Protein AF-A0A6J4QR08-F1 (afdb_monomer)

pLDDT: mean 93.96, std 9.06, range [48.94, 98.38]

Radius of gyration: 10.16 Å; Cα contacts (8 Å, |Δi|>4): 184; chains: 1; bounding box: 28×17×28 Å

Secondary structure (DSSP, 8-state):
-EEEEESS-EEEEEESS-EEEEEES--EEEEE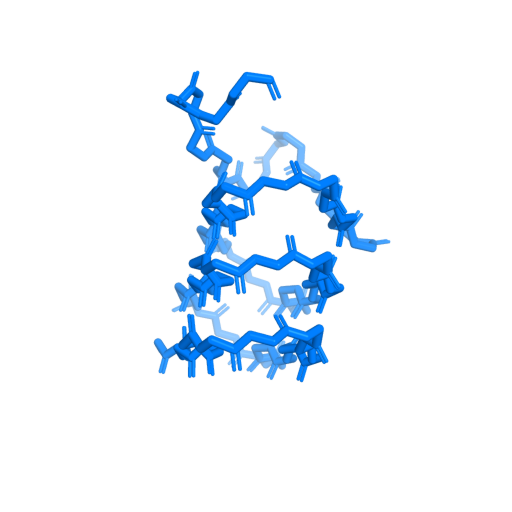ES--EEEEEES--EESS--TTT-EE-TT--

Organism: NCBI:txid349277

Structure (mmCIF, N/CA/C/O backbone):
data_AF-A0A6J4QR08-F1
#
_entry.id   AF-A0A6J4QR08-F1
#
loop_
_atom_site.group_PDB
_atom_site.id
_atom_site.type_symbol
_atom_site.label_atom_id
_atom_site.label_alt_id
_atom_site.label_comp_id
_atom_site.label_asym_id
_atom_site.label_entity_id
_atom_site.label_seq_id
_atom_site.pdbx_PDB_ins_code
_atom_site.Cartn_x
_atom_site.Cartn_y
_atom_site.Cartn_z
_atom_site.occupancy
_atom_site.B_iso_or_equiv
_atom_site.auth_seq_id
_atom_site.auth_comp_id
_atom_site.auth_asym_id
_atom_site.auth_atom_id
_atom_site.pdbx_PDB_model_num
ATOM 1 N N . MET A 1 1 ? -7.972 -9.330 -0.060 1.00 90.38 1 MET A N 1
ATOM 2 C CA . MET A 1 1 ? -6.577 -9.472 -0.564 1.00 90.38 1 MET A CA 1
ATOM 3 C C . MET A 1 1 ? -6.573 -9.154 -2.042 1.00 90.38 1 MET A C 1
ATOM 5 O O . MET A 1 1 ? -7.311 -9.794 -2.782 1.00 90.38 1 MET A O 1
ATOM 9 N N . LEU A 1 2 ? -5.763 -8.180 -2.439 1.00 94.69 2 LEU A N 1
ATOM 10 C CA . LEU A 1 2 ? -5.579 -7.694 -3.797 1.00 94.69 2 LEU A CA 1
ATOM 11 C C . LEU A 1 2 ? -4.074 -7.695 -4.124 1.00 94.69 2 LEU A C 1
ATOM 13 O O . LEU A 1 2 ? -3.256 -7.395 -3.254 1.00 94.69 2 LEU A O 1
ATOM 17 N N . ASP A 1 3 ? -3.724 -8.039 -5.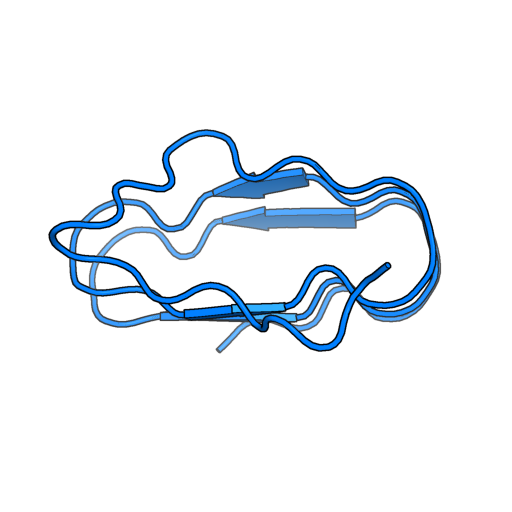362 1.00 96.50 3 ASP A N 1
ATOM 18 C CA . ASP A 1 3 ? -2.347 -8.207 -5.851 1.00 96.50 3 ASP A CA 1
ATOM 19 C C . ASP A 1 3 ? -2.228 -7.501 -7.212 1.00 96.50 3 ASP A C 1
ATOM 21 O O . ASP A 1 3 ? -2.969 -7.854 -8.132 1.00 96.50 3 ASP A O 1
ATOM 25 N N . GLY A 1 4 ? -1.376 -6.476 -7.305 1.00 95.06 4 GLY A N 1
ATOM 26 C CA . GLY A 1 4 ? -1.136 -5.677 -8.515 1.00 95.06 4 GLY A CA 1
ATOM 27 C C . GLY A 1 4 ? -0.239 -6.411 -9.508 1.00 95.06 4 GLY A C 1
ATOM 28 O O . GLY A 1 4 ? -0.599 -6.622 -10.665 1.00 95.06 4 GLY A O 1
ATOM 29 N N . GLY A 1 5 ? 0.866 -6.969 -9.013 1.00 95.25 5 GLY A N 1
ATOM 30 C CA . GLY A 1 5 ? 1.729 -7.840 -9.795 1.00 95.25 5 GLY A CA 1
ATOM 31 C C . GLY A 1 5 ? 2.918 -7.094 -10.382 1.00 95.25 5 GLY A C 1
ATOM 32 O O . GLY A 1 5 ? 3.912 -6.880 -9.700 1.00 95.25 5 GLY A O 1
ATOM 33 N N . ARG A 1 6 ? 2.904 -6.836 -11.686 1.00 95.81 6 ARG A N 1
ATOM 34 C CA . ARG A 1 6 ? 3.978 -6.088 -12.352 1.00 95.81 6 ARG A CA 1
ATOM 35 C C . ARG A 1 6 ? 3.366 -4.902 -13.068 1.00 95.81 6 ARG A C 1
ATOM 37 O O . ARG A 1 6 ? 2.471 -5.100 -13.887 1.00 95.81 6 ARG A O 1
ATOM 44 N N . GLY A 1 7 ? 3.987 -3.742 -12.922 1.00 96.12 7 GLY A N 1
ATOM 45 C CA . GLY A 1 7 ? 3.554 -2.505 -13.551 1.00 96.12 7 GLY A CA 1
ATOM 46 C C . GLY A 1 7 ? 3.090 -1.494 -12.514 1.00 96.12 7 GLY A C 1
ATO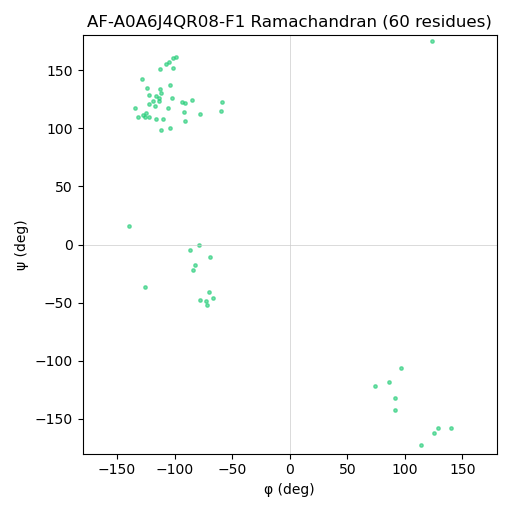M 47 O O . GLY A 1 7 ? 3.302 -1.662 -11.330 1.00 96.12 7 GLY A O 1
ATOM 48 N N . ALA A 1 8 ? 2.523 -0.389 -12.986 1.00 97.75 8 ALA A N 1
ATOM 49 C CA . ALA A 1 8 ? 1.949 0.615 -12.102 1.00 97.75 8 ALA A CA 1
ATOM 50 C C . ALA A 1 8 ? 0.468 0.298 -11.880 1.00 97.75 8 ALA A C 1
ATOM 52 O O . ALA A 1 8 ? -0.349 0.517 -12.783 1.00 97.75 8 ALA A O 1
ATOM 53 N N . ASP A 1 9 ? 0.129 -0.190 -10.694 1.00 98.25 9 ASP A N 1
ATOM 54 C CA . ASP A 1 9 ? -1.198 -0.680 -10.362 1.00 98.25 9 ASP A CA 1
ATOM 55 C C . ASP A 1 9 ? -1.992 0.284 -9.473 1.00 98.25 9 ASP A C 1
ATOM 57 O O . ASP A 1 9 ? -1.476 1.159 -8.771 1.00 98.25 9 ASP A O 1
ATOM 61 N N . ARG A 1 10 ? -3.318 0.137 -9.536 1.00 98.12 10 ARG A N 1
ATOM 62 C CA . ARG A 1 10 ? -4.276 0.837 -8.673 1.00 98.12 10 ARG A CA 1
ATOM 63 C C . ARG A 1 10 ? -5.117 -0.188 -7.934 1.00 98.12 10 ARG A C 1
ATOM 65 O O . ARG A 1 10 ? -5.961 -0.845 -8.541 1.00 98.12 10 ARG A O 1
ATOM 72 N N . LEU A 1 11 ? -4.903 -0.300 -6.630 1.00 98.12 11 LEU A N 1
ATOM 73 C CA . LEU A 1 11 ? -5.546 -1.287 -5.766 1.00 98.12 11 LEU A CA 1
ATOM 74 C C . LEU A 1 11 ? -6.502 -0.573 -4.803 1.00 98.12 11 LEU A C 1
ATOM 76 O O . LEU A 1 11 ? -6.111 0.397 -4.161 1.00 98.12 11 LEU A O 1
ATOM 80 N N . ASN A 1 12 ? -7.749 -1.046 -4.710 1.00 98.12 12 ASN A N 1
ATOM 81 C CA . ASN A 1 12 ? -8.779 -0.495 -3.823 1.00 98.12 12 ASN A CA 1
ATOM 82 C C . ASN A 1 12 ? -9.460 -1.628 -3.039 1.00 98.12 12 ASN A C 1
ATOM 84 O O . ASN A 1 12 ? -10.180 -2.424 -3.644 1.00 98.12 12 ASN A O 1
ATOM 88 N N . GLY A 1 13 ? -9.202 -1.709 -1.731 1.00 97.19 13 GLY A N 1
ATOM 89 C CA . GLY A 1 13 ? -9.739 -2.736 -0.829 1.00 97.19 13 GLY A CA 1
ATOM 90 C C . GLY A 1 13 ? -11.237 -2.576 -0.569 1.00 97.19 13 GLY A C 1
ATOM 91 O O . GLY A 1 13 ? -12.005 -3.531 -0.677 1.00 97.19 13 GLY A O 1
ATOM 92 N N . GLY A 1 14 ? -11.690 -1.338 -0.382 1.00 97.56 14 GLY A N 1
ATOM 93 C CA . GLY A 1 14 ? -13.096 -1.030 -0.172 1.00 97.56 14 GLY A CA 1
ATOM 94 C C . GLY A 1 14 ? -13.475 -1.159 1.297 1.00 97.56 14 GLY A C 1
ATOM 95 O O . GLY A 1 14 ? -13.021 -0.375 2.116 1.00 97.56 14 GLY A O 1
ATOM 96 N N . ALA A 1 15 ? -14.397 -2.056 1.635 1.00 97.19 15 ALA A N 1
ATOM 97 C CA . ALA A 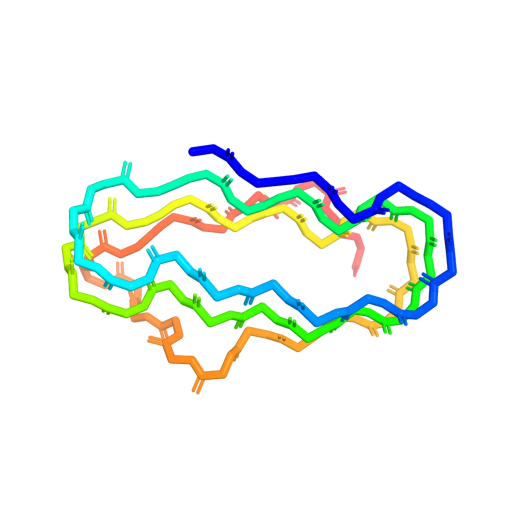1 15 ? -14.815 -2.243 3.021 1.00 97.19 15 ALA A CA 1
ATOM 98 C C . ALA A 1 15 ? -14.372 -3.608 3.537 1.00 97.19 15 ALA A C 1
ATOM 100 O O . ALA A 1 15 ? -14.658 -4.624 2.905 1.00 97.19 15 ALA A O 1
ATOM 101 N N . GLY A 1 16 ? -13.798 -3.636 4.737 1.00 96.50 16 GLY A N 1
ATOM 102 C CA . GLY A 1 16 ? -13.332 -4.849 5.388 1.00 96.50 16 GLY A CA 1
ATOM 103 C C . GLY A 1 16 ? -11.867 -4.747 5.780 1.00 96.50 16 GLY A C 1
ATOM 104 O O . GLY A 1 16 ? -11.322 -3.663 5.908 1.00 96.50 16 GLY A O 1
ATOM 105 N N . ASN A 1 17 ? -11.264 -5.904 6.034 1.00 97.75 17 ASN A N 1
ATOM 106 C CA . ASN A 1 17 ? -9.852 -5.990 6.373 1.00 97.75 17 ASN A CA 1
ATOM 107 C C . ASN A 1 17 ? -9.118 -6.495 5.137 1.00 97.75 17 ASN A C 1
ATOM 109 O O . ASN A 1 17 ? -9.129 -7.704 4.855 1.00 97.75 17 ASN A O 1
ATOM 113 N N . ASP A 1 18 ? -8.493 -5.594 4.399 1.00 98.19 18 ASP A N 1
ATOM 114 C CA . ASP A 1 18 ? -7.839 -5.921 3.150 1.00 98.19 18 ASP A CA 1
ATOM 115 C C . ASP A 1 18 ? -6.332 -6.103 3.287 1.00 98.19 18 ASP A C 1
ATOM 117 O O . ASP A 1 18 ? -5.672 -5.746 4.259 1.00 98.19 18 ASP A O 1
ATOM 121 N N . ARG A 1 19 ? -5.776 -6.769 2.277 1.00 97.88 19 ARG A N 1
ATOM 122 C CA . ARG A 1 19 ? -4.332 -6.912 2.089 1.00 97.88 19 ARG A CA 1
ATOM 123 C C . ARG A 1 19 ? -4.033 -6.464 0.679 1.00 97.88 19 ARG A C 1
ATOM 125 O O . ARG A 1 19 ? -4.463 -7.152 -0.243 1.00 97.88 19 ARG A O 1
ATOM 132 N N . LEU A 1 20 ? -3.356 -5.342 0.526 1.00 97.94 20 LEU A N 1
ATOM 133 C CA . LEU A 1 20 ? -3.012 -4.746 -0.753 1.00 97.94 20 LEU A CA 1
ATOM 134 C C . LEU A 1 20 ? -1.524 -4.982 -1.004 1.00 97.94 20 LEU A C 1
ATOM 136 O O . LEU A 1 20 ? -0.691 -4.526 -0.222 1.00 97.94 20 LEU A O 1
ATOM 140 N N . LEU A 1 21 ? -1.205 -5.721 -2.066 1.00 97.31 21 LEU A N 1
ATOM 141 C CA . LEU A 1 21 ? 0.160 -6.029 -2.489 1.00 97.31 21 LEU A CA 1
ATOM 142 C C . LEU A 1 21 ? 0.414 -5.394 -3.863 1.00 97.31 21 LEU A C 1
ATOM 144 O O . LEU A 1 21 ? -0.144 -5.874 -4.846 1.00 97.31 21 LEU A O 1
ATOM 148 N N . GLY A 1 22 ? 1.224 -4.338 -3.933 1.00 96.00 22 GLY A N 1
ATOM 149 C CA . GLY A 1 22 ? 1.595 -3.666 -5.187 1.00 96.00 22 GLY A CA 1
ATOM 150 C C . GLY A 1 22 ? 2.549 -4.509 -6.040 1.00 96.00 22 GLY A C 1
ATOM 151 O O . GLY A 1 22 ? 2.202 -4.910 -7.148 1.00 96.00 22 GLY A O 1
ATOM 152 N N . LYS A 1 23 ? 3.643 -4.964 -5.415 1.00 95.25 23 LYS A N 1
ATOM 153 C CA . LYS A 1 23 ? 4.758 -5.732 -5.996 1.00 95.25 23 LYS A CA 1
ATOM 154 C C . LYS A 1 23 ? 5.680 -4.874 -6.862 1.00 95.25 23 LYS A C 1
ATOM 156 O O . LYS A 1 23 ? 6.355 -4.029 -6.297 1.00 95.25 23 LYS A O 1
ATOM 161 N N . ASP A 1 24 ? 5.884 -5.183 -8.140 1.00 95.50 24 ASP A N 1
ATOM 162 C CA . ASP A 1 24 ? 6.904 -4.500 -8.942 1.00 95.50 24 ASP A CA 1
ATOM 163 C C . ASP A 1 24 ? 6.277 -3.297 -9.651 1.00 95.50 24 ASP A C 1
ATOM 165 O O . ASP A 1 24 ? 5.534 -3.499 -10.608 1.00 95.50 24 ASP A O 1
ATOM 169 N N . GLY A 1 25 ? 6.673 -2.071 -9.314 1.00 95.75 25 GLY A N 1
ATOM 170 C CA . GLY A 1 25 ? 6.285 -0.869 -10.047 1.00 95.75 25 GLY A CA 1
ATOM 171 C C . GLY A 1 25 ? 5.970 0.324 -9.153 1.00 95.75 25 GLY A C 1
ATOM 172 O O . GLY A 1 25 ? 6.518 0.472 -8.075 1.00 95.75 25 GLY A O 1
ATOM 173 N N . THR A 1 26 ? 5.192 1.271 -9.669 1.00 96.50 26 THR A N 1
ATOM 174 C CA . THR A 1 26 ? 4.795 2.479 -8.927 1.00 96.50 26 THR A CA 1
ATOM 175 C C . THR A 1 26 ? 3.309 2.376 -8.668 1.00 96.50 26 THR A C 1
ATOM 177 O O . THR A 1 26 ? 2.506 2.702 -9.549 1.00 96.50 26 THR A O 1
ATOM 180 N N . ASP A 1 27 ? 2.953 1.936 -7.471 1.00 97.50 27 ASP A N 1
ATOM 181 C CA . ASP A 1 27 ? 1.586 1.555 -7.155 1.00 97.50 27 ASP A CA 1
ATOM 182 C C . ASP A 1 27 ? 0.838 2.628 -6.368 1.00 97.50 27 ASP A C 1
ATOM 184 O O . ASP A 1 27 ? 1.396 3.438 -5.623 1.00 97.50 27 ASP A O 1
ATOM 188 N N . THR A 1 28 ? -0.482 2.647 -6.537 1.00 98.00 28 THR A N 1
ATOM 189 C CA . THR A 1 28 ? -1.404 3.431 -5.712 1.00 98.00 28 THR A CA 1
ATOM 190 C C . THR A 1 28 ? -2.346 2.486 -4.982 1.00 98.00 28 THR A C 1
ATOM 192 O O . THR A 1 28 ? -3.111 1.752 -5.610 1.00 98.00 28 THR A O 1
ATOM 195 N N . LEU A 1 29 ? -2.308 2.522 -3.655 1.00 98.06 29 LEU A N 1
ATOM 196 C CA . LEU A 1 29 ? -3.042 1.620 -2.776 1.00 98.06 29 LEU A CA 1
ATOM 197 C C . LEU A 1 29 ? -4.067 2.412 -1.952 1.00 98.06 29 LEU A C 1
ATOM 199 O O . LEU A 1 29 ? -3.706 3.380 -1.284 1.00 98.06 29 LEU A O 1
ATOM 203 N N . THR A 1 30 ? -5.325 1.983 -1.961 1.00 98.38 30 THR A N 1
ATOM 204 C CA . THR A 1 30 ? -6.418 2.546 -1.154 1.00 98.38 30 THR A CA 1
ATOM 205 C C . THR A 1 30 ? -7.052 1.426 -0.336 1.00 98.38 30 THR A C 1
ATOM 207 O O . THR A 1 30 ? -7.635 0.512 -0.917 1.00 98.38 30 THR A O 1
ATOM 210 N N . GLY A 1 31 ? -6.920 1.459 0.986 1.00 97.44 31 GLY A N 1
ATOM 211 C CA . GLY A 1 31 ? -7.449 0.419 1.877 1.00 97.44 31 GLY A CA 1
ATOM 212 C C . GLY A 1 31 ? -8.968 0.496 1.992 1.00 97.44 31 GLY A C 1
ATOM 213 O O . GLY A 1 31 ? -9.678 -0.461 1.690 1.00 97.44 31 GLY A O 1
ATOM 214 N N . GLY A 1 32 ? -9.464 1.704 2.244 1.00 97.62 32 GLY A N 1
ATOM 215 C CA . GLY A 1 32 ? -10.860 2.012 2.471 1.00 97.62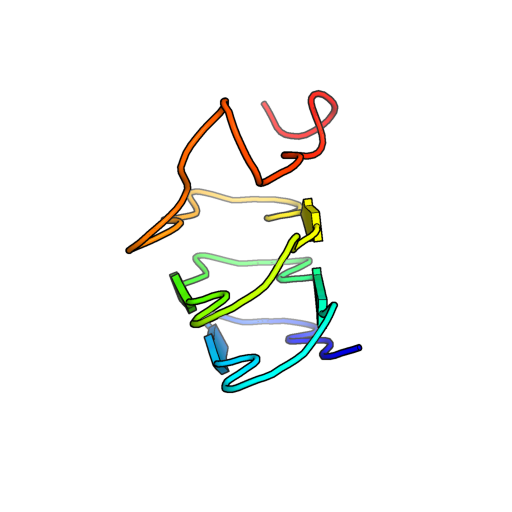 32 GLY A CA 1
ATOM 216 C C . GLY A 1 32 ? -11.221 1.939 3.953 1.00 97.62 32 GLY A C 1
ATOM 217 O O . GLY A 1 32 ? -10.612 2.595 4.793 1.00 97.62 32 GLY A O 1
ATOM 218 N N . THR A 1 33 ? -12.316 1.260 4.286 1.00 97.06 33 THR A N 1
ATOM 219 C CA . THR A 1 33 ? -12.800 1.178 5.668 1.00 97.06 33 THR A CA 1
ATOM 220 C C . THR A 1 33 ? -12.444 -0.156 6.294 1.00 97.06 33 THR A C 1
ATOM 222 O O . THR A 1 33 ? -12.932 -1.181 5.833 1.00 97.06 33 THR A O 1
ATOM 225 N N . GLY A 1 34 ? -11.791 -0.106 7.447 1.00 96.75 34 GLY A N 1
ATOM 226 C CA . GLY A 1 34 ? -11.409 -1.277 8.229 1.00 96.75 34 GLY A CA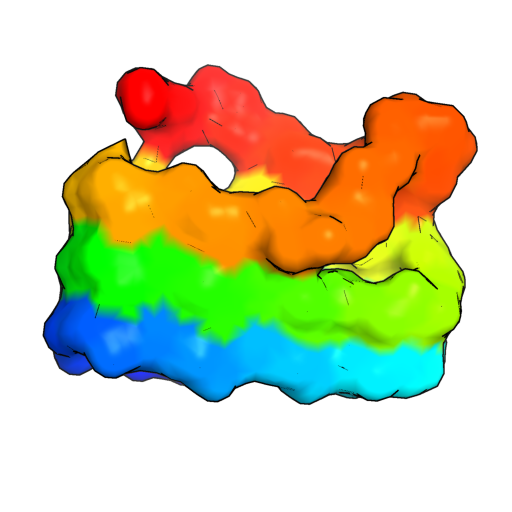 1
ATOM 227 C C . GLY A 1 34 ? -9.899 -1.263 8.457 1.00 96.75 34 GLY A C 1
ATOM 228 O O . GLY A 1 34 ? -9.246 -0.315 8.044 1.00 96.75 34 GLY A O 1
ATOM 229 N N . PRO A 1 35 ? -9.359 -2.204 9.241 1.00 97.88 35 PRO A N 1
ATOM 230 C CA . PRO A 1 35 ? -7.921 -2.350 9.408 1.00 97.88 35 PRO A CA 1
ATOM 231 C C . PRO A 1 35 ? -7.302 -3.056 8.199 1.00 97.88 35 PRO A C 1
ATOM 233 O O . PRO A 1 35 ? -7.497 -4.265 8.011 1.00 97.88 35 PRO A O 1
ATOM 236 N N . ASP A 1 36 ? -6.505 -2.315 7.436 1.00 98.19 36 ASP A N 1
ATOM 237 C CA . ASP A 1 36 ? -5.900 -2.791 6.196 1.00 98.19 36 ASP A CA 1
ATOM 238 C C . ASP A 1 36 ? -4.395 -3.045 6.327 1.00 98.19 36 ASP A C 1
ATOM 240 O O . ASP A 1 36 ? -3.689 -2.486 7.172 1.00 98.19 36 ASP A O 1
ATOM 244 N N . PHE A 1 37 ? -3.878 -3.917 5.466 1.00 97.62 37 PHE A N 1
ATOM 245 C CA . PHE A 1 37 ? -2.449 -4.166 5.313 1.00 97.62 37 PHE A CA 1
ATOM 246 C C . PHE A 1 37 ? -1.967 -3.707 3.938 1.00 97.62 37 PHE A C 1
ATOM 248 O O . PHE A 1 37 ? -2.464 -4.178 2.914 1.00 97.62 37 PHE A O 1
ATOM 255 N N . PHE A 1 38 ? -0.941 -2.862 3.915 1.00 97.44 38 PHE A N 1
ATOM 256 C CA . PHE A 1 38 ? -0.334 -2.318 2.704 1.00 97.44 38 PHE A CA 1
ATOM 257 C C . PHE A 1 38 ? 1.096 -2.838 2.529 1.00 97.44 38 PHE A C 1
ATOM 259 O O . PHE A 1 38 ? 1.944 -2.604 3.387 1.00 97.44 38 PHE A O 1
ATOM 266 N N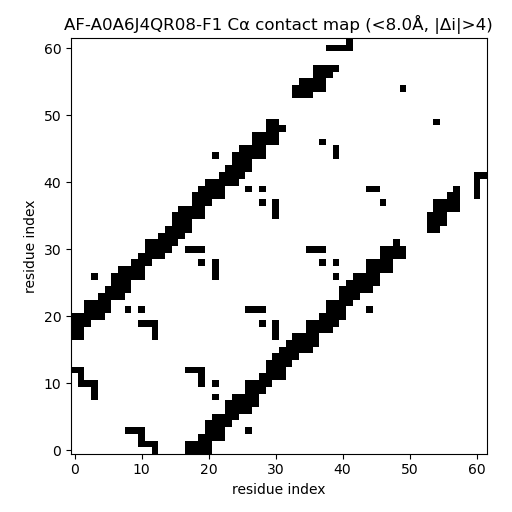 . SER A 1 39 ? 1.399 -3.467 1.395 1.00 96.50 39 SER A N 1
ATOM 267 C CA . SER A 1 39 ? 2.769 -3.742 0.944 1.00 96.50 39 SER A CA 1
ATOM 268 C C . SER A 1 39 ? 2.931 -3.181 -0.464 1.00 96.50 39 SER A C 1
ATOM 270 O O . SER A 1 39 ? 2.304 -3.668 -1.402 1.00 96.50 39 SER A O 1
ATOM 272 N N . GLY A 1 40 ? 3.723 -2.113 -0.589 1.00 94.00 40 GLY A N 1
ATOM 273 C CA . GLY A 1 40 ? 4.007 -1.469 -1.876 1.00 94.00 40 GLY A CA 1
ATOM 274 C C . GLY A 1 40 ? 4.815 -2.382 -2.793 1.00 94.00 40 GLY A C 1
ATOM 275 O O . GLY A 1 40 ? 4.404 -2.665 -3.905 1.00 94.00 40 GLY A O 1
ATOM 276 N N . GLY A 1 41 ? 5.861 -3.002 -2.250 1.00 94.25 41 GLY A N 1
ATOM 277 C CA . GLY A 1 41 ? 6.801 -3.805 -3.016 1.00 94.25 41 GLY A CA 1
ATOM 278 C C . GLY A 1 41 ? 7.982 -2.963 -3.494 1.00 94.25 41 GLY A C 1
ATOM 279 O O . GLY A 1 41 ? 8.525 -2.160 -2.736 1.00 94.25 41 GLY A O 1
ATOM 280 N N . ALA A 1 42 ? 8.456 -3.231 -4.706 1.00 93.44 42 ALA A N 1
ATOM 281 C CA . ALA A 1 42 ? 9.592 -2.560 -5.309 1.00 93.44 42 ALA A CA 1
ATOM 282 C C . ALA A 1 42 ? 9.134 -1.379 -6.167 1.0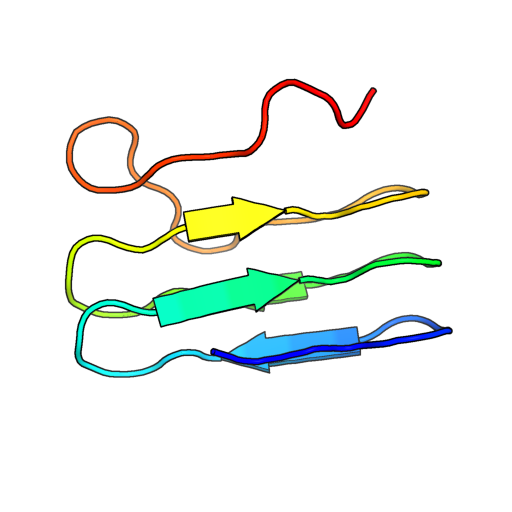0 93.44 42 ALA A C 1
ATOM 284 O O . ALA A 1 42 ? 8.472 -1.571 -7.178 1.00 93.44 42 ALA A O 1
ATOM 285 N N . GLY A 1 43 ? 9.630 -0.188 -5.843 1.00 92.69 43 GLY A N 1
ATOM 286 C CA . GLY A 1 43 ? 9.375 1.041 -6.583 1.00 92.69 43 GLY A CA 1
ATOM 287 C C . GLY A 1 43 ? 8.912 2.143 -5.642 1.00 92.69 43 GLY A C 1
ATOM 288 O O . GLY A 1 43 ? 9.258 2.131 -4.465 1.00 92.69 43 GLY A O 1
ATOM 289 N N . VAL A 1 44 ? 8.230 3.153 -6.178 1.00 94.38 44 VAL A N 1
ATOM 290 C CA . VAL A 1 44 ? 7.754 4.293 -5.383 1.00 94.38 44 VAL A CA 1
ATOM 291 C C . VAL A 1 44 ? 6.245 4.211 -5.292 1.00 94.38 44 VAL A C 1
ATOM 293 O O . VAL A 1 44 ? 5.558 4.500 -6.267 1.00 94.38 44 VAL A O 1
ATOM 296 N N . ASP A 1 45 ? 5.747 3.869 -4.110 1.00 95.19 45 ASP A N 1
ATOM 297 C CA . ASP A 1 45 ? 4.331 3.574 -3.909 1.00 95.19 45 ASP A CA 1
ATOM 298 C C . ASP A 1 45 ? 3.650 4.613 -3.030 1.00 95.19 45 ASP A C 1
ATOM 300 O O . ASP A 1 45 ? 4.246 5.209 -2.126 1.00 95.19 45 ASP A O 1
ATOM 304 N N . VAL A 1 46 ? 2.355 4.798 -3.262 1.00 95.81 46 VAL A N 1
ATOM 305 C CA . VAL A 1 46 ? 1.517 5.722 -2.503 1.00 95.81 46 VAL A CA 1
ATOM 306 C C . VAL A 1 46 ? 0.350 4.962 -1.891 1.00 95.81 46 VAL A C 1
ATOM 308 O O . VAL A 1 46 ? -0.480 4.411 -2.607 1.00 95.81 46 VAL A O 1
ATOM 311 N N . ALA A 1 47 ? 0.243 4.994 -0.563 1.00 95.50 47 ALA A N 1
ATOM 312 C CA . ALA A 1 47 ? -0.991 4.646 0.133 1.00 95.50 47 ALA A CA 1
ATOM 313 C C . ALA A 1 47 ? -1.827 5.921 0.317 1.00 95.50 47 ALA A C 1
ATOM 315 O O . ALA A 1 47 ? -1.340 6.900 0.883 1.00 95.50 47 ALA A O 1
ATOM 316 N N . THR A 1 48 ? -3.054 5.947 -0.201 1.00 97.31 48 THR A N 1
ATOM 317 C CA . THR A 1 48 ? -3.859 7.179 -0.287 1.00 97.31 48 THR A CA 1
ATOM 318 C C . THR A 1 48 ? -4.625 7.517 0.987 1.00 97.31 48 THR A C 1
ATOM 320 O O . THR A 1 48 ? -5.015 8.667 1.168 1.00 97.31 48 THR A O 1
ATOM 323 N N . ASP A 1 49 ? -4.867 6.529 1.842 1.00 96.62 49 ASP A N 1
ATOM 324 C CA . ASP A 1 49 ? -5.726 6.628 3.026 1.00 96.62 49 ASP A CA 1
ATOM 325 C C . ASP A 1 49 ? -5.159 5.901 4.254 1.00 96.62 49 ASP A C 1
ATOM 327 O O . ASP A 1 49 ? -5.878 5.711 5.226 1.00 96.62 49 ASP A O 1
ATOM 331 N N . TYR A 1 50 ? -3.865 5.561 4.237 1.00 96.12 50 TYR A N 1
ATOM 332 C CA . TYR A 1 50 ? -3.194 4.890 5.351 1.00 96.12 50 TYR A CA 1
ATOM 333 C C . TYR A 1 50 ? -3.279 5.707 6.646 1.00 96.12 50 TYR A C 1
ATOM 335 O O . TYR A 1 50 ? -2.761 6.832 6.713 1.00 96.12 50 TYR A O 1
ATOM 343 N N . THR A 1 51 ? -3.836 5.110 7.700 1.00 95.12 51 THR A N 1
ATOM 344 C CA . THR A 1 51 ? -3.788 5.659 9.058 1.00 95.12 51 THR A CA 1
ATOM 345 C C . THR A 1 51 ? -3.067 4.706 10.021 1.00 95.12 51 THR A C 1
ATOM 347 O O . THR A 1 51 ? -3.467 3.558 10.191 1.00 95.12 51 THR A O 1
ATOM 350 N N . PRO A 1 52 ? -2.000 5.143 10.716 1.00 93.06 52 PRO A N 1
ATOM 351 C CA . PRO A 1 52 ? -1.187 4.252 11.554 1.00 93.06 52 PRO A CA 1
ATOM 352 C C . PRO A 1 52 ? -1.896 3.749 12.825 1.00 93.06 52 PRO A C 1
ATOM 354 O O . PRO A 1 52 ? -1.365 2.885 13.516 1.00 93.06 52 PRO A O 1
ATOM 357 N N . ASP A 1 53 ? -3.060 4.303 13.176 1.00 95.06 53 ASP A N 1
ATOM 358 C CA . ASP A 1 53 ? -3.900 3.837 14.285 1.00 95.06 53 ASP A CA 1
ATOM 359 C C . ASP A 1 53 ? -4.794 2.640 13.913 1.00 95.06 53 ASP A C 1
ATOM 361 O O . ASP A 1 53 ? -5.296 1.963 14.812 1.00 95.06 53 ASP A O 1
ATOM 365 N N . ARG A 1 54 ? -4.999 2.376 12.615 1.00 94.50 54 ARG A N 1
ATOM 366 C CA . ARG A 1 54 ? -5.881 1.307 12.111 1.00 94.50 54 ARG A CA 1
ATOM 367 C C . ARG A 1 54 ? -5.191 0.359 11.145 1.00 94.50 54 ARG A C 1
ATOM 369 O O . ARG A 1 54 ? -5.451 -0.841 11.197 1.00 94.50 54 ARG A O 1
ATOM 376 N N . ASP A 1 55 ? -4.306 0.893 10.322 1.00 97.19 55 ASP A N 1
ATOM 377 C CA . ASP A 1 55 ? -3.668 0.177 9.234 1.00 97.19 55 ASP A CA 1
ATOM 378 C C . ASP A 1 55 ? -2.257 -0.253 9.591 1.00 97.19 55 ASP A C 1
ATOM 380 O O . ASP A 1 55 ? -1.590 0.282 10.478 1.00 97.19 55 ASP A O 1
ATOM 384 N N . THR A 1 56 ? -1.770 -1.227 8.835 1.00 96.69 56 THR A N 1
ATOM 385 C CA . THR A 1 56 ? -0.39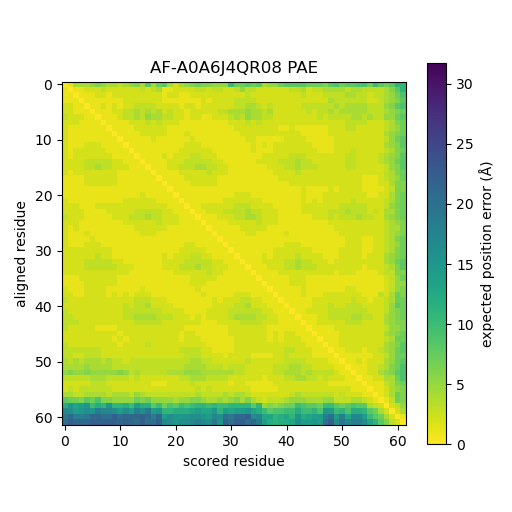7 -1.703 8.931 1.00 96.69 56 THR A CA 1
ATOM 386 C C . THR A 1 56 ? 0.276 -1.562 7.576 1.00 96.69 56 THR A C 1
ATOM 388 O O . THR A 1 56 ? -0.239 -2.041 6.568 1.00 96.69 56 THR A O 1
ATOM 391 N N . LYS A 1 57 ? 1.451 -0.935 7.537 1.00 93.00 57 LYS A N 1
ATOM 392 C CA . LYS A 1 57 ? 2.303 -0.926 6.347 1.00 93.00 57 LYS A CA 1
ATOM 393 C C . LYS A 1 57 ? 3.472 -1.880 6.550 1.00 93.00 57 LYS A C 1
ATOM 395 O O . LYS A 1 57 ? 4.085 -1.908 7.617 1.00 93.00 57 LYS A O 1
ATOM 400 N N . ASP A 1 58 ? 3.778 -2.642 5.514 1.00 90.12 58 ASP A N 1
ATOM 401 C CA . ASP A 1 58 ? 4.999 -3.421 5.424 1.00 90.12 58 ASP A CA 1
ATOM 402 C C . ASP A 1 58 ? 6.217 -2.490 5.504 1.00 90.12 58 ASP A C 1
ATOM 404 O O . ASP A 1 58 ? 6.432 -1.637 4.644 1.00 90.12 58 ASP A O 1
ATOM 408 N N . SER A 1 59 ? 7.005 -2.632 6.567 1.00 75.25 59 SER A N 1
ATOM 409 C CA . SER A 1 59 ? 8.219 -1.847 6.793 1.00 75.25 59 SER A CA 1
ATOM 410 C C . SER A 1 59 ? 9.416 -2.342 5.979 1.00 75.25 59 SER A C 1
ATOM 412 O O . SER A 1 59 ? 10.499 -1.771 6.092 1.00 75.25 59 SER A O 1
ATOM 414 N N . SER A 1 60 ? 9.245 -3.402 5.182 1.00 66.69 60 SER A N 1
ATOM 415 C CA . SER A 1 60 ? 10.311 -3.974 4.357 1.00 66.69 60 SER A CA 1
ATOM 416 C C . SER A 1 60 ? 10.466 -3.325 2.975 1.00 66.69 60 SER A C 1
ATOM 418 O O . SER A 1 60 ? 11.429 -3.631 2.273 1.00 66.69 60 SER A O 1
ATOM 420 N N . THR A 1 61 ? 9.586 -2.389 2.603 1.00 55.47 61 THR A N 1
ATOM 421 C CA . THR A 1 61 ? 9.729 -1.582 1.380 1.00 55.47 61 THR A CA 1
ATOM 422 C C . THR A 1 61 ? 10.630 -0.363 1.656 1.00 55.47 61 THR A C 1
ATOM 424 O O . THR A 1 61 ? 10.305 0.372 2.595 1.00 55.47 61 THR A O 1
ATOM 427 N N . PRO A 1 62 ? 11.731 -0.147 0.905 1.00 48.94 62 PRO A N 1
ATOM 428 C CA . PRO A 1 62 ? 12.651 0.983 1.099 1.00 48.94 62 PRO A CA 1
ATOM 429 C C . PRO A 1 62 ? 12.004 2.368 0.977 1.00 48.94 62 PRO A C 1
ATOM 431 O O . PRO A 1 62 ? 11.040 2.512 0.193 1.00 48.94 62 PRO A O 1
#

Solvent-accessible surface area (backbone atoms only — not comparable to full-atom values): 3402 Å² total; per-residue (Å²): 108,51,75,54,51,73,47,70,34,79,46,73,54,44,76,46,70,29,38,42,36,27,33,39,33,48,22,40,38,34,48,68,46,61,49,24,36,42,34,53,44,49,63,65,57,44,68,78,67,78,43,85,92,57,33,45,69,55,82,86,45,127

Foldseek 3Di:
DEAQDAEEEEEAQAADEEEYHQAHYEYEYENHYFEYEDENHPDHYDDPDDDPVRYHYDPPYD

Sequence (62 aa):
MLDGGRGADRLNGGAGNDRLLGKDGTDTLTGGTGPDFFSGGAGVDVATDYTPDRDTKDSSTP

InterPro domains:
  IPR001343 RTX calcium-binding nonapeptide repeat [PF00353] (2-29)
  IPR011049 Serralysin-like metalloprotease, C-terminal [G3DSA:2.150.10.10] (1-61)
  IPR011049 Serralysin-like metalloprotease, C-terminal [SSF51120] (2-59)
  IPR018511 Hemolysin-type calcium-binding conserved site [PS00330] (18-36)

Nearest PDB structures (foldseek):
  2ml1-assembly1_A  TM=7.391E-01  e=1.123E-02  Azotobacter vinelandii
  3vi1-assembly1_A  TM=9.291E-01  e=2.977E-01  Pseudomonas aeruginosa
  3vi1-assembly2_B  TM=7.445E-01  e=1.815E-01  Pseudomonas aeruginosa
  2qub-assembly6_K  TM=9.545E-01  e=8.520E-01  Serratia marcescens
  2zj7-assembly1_A  TM=5.024E-01  e=2.325E-01  Pseudomonas sp. MIS38

Mean predicted aligned error: 2.9 Å